Protein AF-A0A0F9MSK6-F1 (afdb_monomer)

Structure (mmCIF, N/CA/C/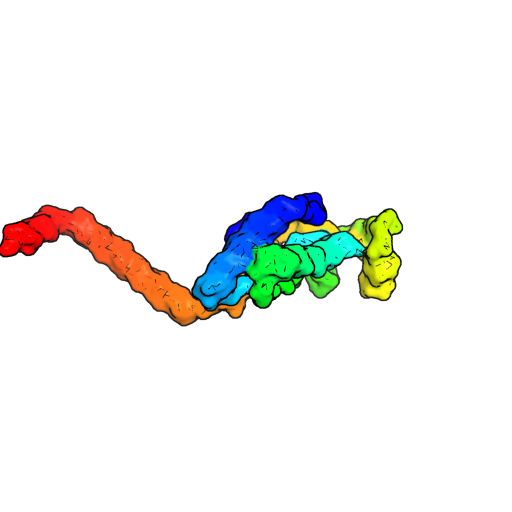O backbone):
data_AF-A0A0F9MSK6-F1
#
_entry.id   AF-A0A0F9MSK6-F1
#
loop_
_atom_site.group_PDB
_atom_site.id
_atom_site.type_symbol
_atom_site.label_atom_id
_atom_site.label_alt_id
_atom_site.label_comp_id
_atom_site.label_asym_id
_atom_site.label_entity_id
_atom_site.label_seq_id
_atom_site.pdbx_PDB_ins_code
_atom_site.Cartn_x
_atom_site.Cartn_y
_atom_site.Cartn_z
_atom_site.occupancy
_atom_site.B_iso_or_equiv
_atom_site.auth_seq_id
_atom_site.auth_comp_id
_atom_site.auth_asym_id
_atom_site.auth_atom_id
_atom_site.pdbx_PDB_model_num
ATOM 1 N N . PRO A 1 1 ? 0.417 2.956 8.105 1.00 73.75 1 PRO A N 1
ATOM 2 C CA . PRO A 1 1 ? 1.879 3.187 8.196 1.00 73.75 1 PRO A CA 1
ATOM 3 C C . PRO A 1 1 ? 2.424 3.386 6.782 1.00 73.75 1 PRO A C 1
ATOM 5 O O . PRO A 1 1 ? 2.026 2.627 5.904 1.00 73.75 1 PRO A O 1
ATOM 8 N N . TYR A 1 2 ? 3.277 4.387 6.568 1.00 80.88 2 TYR A N 1
ATOM 9 C CA . TYR A 1 2 ? 3.985 4.574 5.299 1.00 80.88 2 TYR A CA 1
ATOM 10 C C . TYR A 1 2 ? 5.377 3.946 5.392 1.00 80.88 2 TYR A C 1
ATOM 12 O O . TYR A 1 2 ? 5.976 3.927 6.467 1.00 80.88 2 TYR A O 1
ATOM 20 N N . PHE A 1 3 ? 5.867 3.406 4.280 1.00 81.56 3 PHE A N 1
ATOM 21 C CA . PHE A 1 3 ? 7.183 2.786 4.189 1.00 81.56 3 PHE A CA 1
ATOM 22 C C . PHE A 1 3 ? 7.813 3.222 2.867 1.00 81.56 3 PHE A C 1
ATOM 24 O O . PHE A 1 3 ? 7.366 2.799 1.804 1.00 81.56 3 PHE A O 1
ATOM 31 N N . ALA A 1 4 ? 8.783 4.132 2.935 1.00 82.44 4 ALA A N 1
ATOM 32 C CA . ALA A 1 4 ? 9.436 4.673 1.752 1.00 82.44 4 ALA A CA 1
ATOM 33 C C . ALA A 1 4 ? 10.606 3.776 1.334 1.00 82.44 4 ALA A C 1
ATOM 35 O O . ALA A 1 4 ? 11.487 3.480 2.143 1.00 82.44 4 ALA A O 1
ATOM 36 N N . CYS A 1 5 ? 10.625 3.388 0.063 1.00 78.94 5 CYS A N 1
ATOM 37 C CA . CYS A 1 5 ? 11.698 2.613 -0.549 1.00 78.94 5 CYS A CA 1
ATOM 38 C C . CYS A 1 5 ? 12.487 3.527 -1.496 1.00 78.94 5 CYS A C 1
ATOM 40 O O . CYS A 1 5 ? 11.891 4.323 -2.213 1.00 78.94 5 CYS A O 1
ATOM 42 N N . ARG A 1 6 ? 13.818 3.420 -1.518 1.00 76.38 6 ARG A N 1
ATOM 43 C CA . ARG A 1 6 ? 14.675 4.066 -2.531 1.00 76.38 6 ARG A CA 1
ATOM 44 C C . ARG A 1 6 ? 15.301 2.972 -3.396 1.00 76.38 6 ARG A C 1
ATOM 46 O O . ARG A 1 6 ? 16.487 2.687 -3.269 1.00 76.38 6 ARG A O 1
ATOM 53 N N . GLY A 1 7 ? 14.461 2.295 -4.177 1.00 79.88 7 GLY A N 1
ATOM 54 C CA . GLY A 1 7 ? 14.788 1.020 -4.824 1.00 79.88 7 GLY A CA 1
ATOM 55 C C . GLY A 1 7 ? 14.558 -0.184 -3.901 1.00 79.88 7 GLY A C 1
ATOM 56 O O . GLY A 1 7 ? 13.747 -0.119 -2.973 1.00 79.88 7 GLY A O 1
ATOM 57 N N . TYR A 1 8 ? 15.271 -1.287 -4.148 1.00 83.31 8 TYR A N 1
ATOM 58 C CA . TYR A 1 8 ? 15.164 -2.503 -3.336 1.00 83.31 8 TYR A CA 1
ATOM 59 C C . TYR A 1 8 ? 15.528 -2.233 -1.873 1.00 83.31 8 TYR A C 1
ATOM 61 O O . TYR A 1 8 ? 16.553 -1.630 -1.553 1.00 83.31 8 TYR A O 1
ATOM 69 N N . VAL A 1 9 ? 14.673 -2.700 -0.971 1.00 85.62 9 VAL A N 1
ATOM 70 C CA . VAL A 1 9 ? 14.795 -2.445 0.465 1.00 85.62 9 VAL A CA 1
ATOM 71 C C . VAL A 1 9 ? 15.845 -3.369 1.083 1.00 85.62 9 VAL A C 1
ATOM 73 O O . VAL A 1 9 ? 16.001 -4.528 0.687 1.00 85.62 9 VAL A O 1
ATOM 76 N N . SER A 1 10 ? 16.570 -2.871 2.089 1.00 88.50 10 SER A N 1
ATOM 77 C CA . SER A 1 10 ? 17.520 -3.696 2.837 1.00 88.50 10 SER A CA 1
ATOM 78 C C . SER A 1 10 ? 16.809 -4.866 3.528 1.00 88.50 10 SER A C 1
ATOM 80 O O . SER A 1 10 ? 15.667 -4.759 3.975 1.00 88.50 10 SER A O 1
ATOM 82 N N . GLN A 1 11 ? 17.497 -6.004 3.655 1.00 88.19 11 GLN A N 1
ATOM 83 C CA . GLN A 1 11 ? 16.904 -7.197 4.270 1.00 88.19 11 GLN A CA 1
ATOM 84 C C . GLN A 1 11 ? 16.421 -6.945 5.704 1.00 88.19 11 GLN A C 1
ATOM 86 O O . GLN A 1 11 ? 15.353 -7.418 6.077 1.00 88.19 11 GLN A O 1
ATOM 91 N N . SER A 1 12 ? 17.164 -6.165 6.492 1.00 89.94 12 SER A N 1
ATOM 92 C CA . SER A 1 12 ? 16.787 -5.834 7.869 1.00 89.94 12 SER A CA 1
ATOM 93 C C . SER A 1 12 ? 15.496 -5.017 7.944 1.00 89.94 12 SER A C 1
ATOM 95 O O . SER A 1 12 ? 14.655 -5.279 8.805 1.00 89.94 12 SER A O 1
ATOM 97 N N . GLU A 1 13 ? 15.301 -4.059 7.038 1.00 89.94 13 GLU A N 1
ATOM 98 C CA . GLU A 1 13 ? 14.088 -3.241 7.002 1.00 89.94 13 GLU A CA 1
ATOM 99 C C . GLU A 1 13 ? 12.881 -4.032 6.485 1.00 89.94 13 GLU A C 1
ATOM 101 O O . GLU A 1 13 ? 11.800 -3.963 7.081 1.00 89.94 13 GLU A O 1
ATOM 106 N N . SER A 1 14 ? 13.072 -4.858 5.450 1.00 90.69 14 SER A N 1
ATOM 107 C CA . SER A 1 14 ? 12.046 -5.797 4.981 1.00 90.69 14 SER A CA 1
ATOM 108 C C . SER A 1 14 ? 11.647 -6.790 6.074 1.00 90.69 14 SER A C 1
ATOM 110 O O . SER A 1 14 ? 10.456 -7.022 6.268 1.00 90.69 14 SER A O 1
ATOM 112 N N . TRP A 1 15 ? 12.608 -7.313 6.843 1.00 93.00 15 TRP A N 1
ATOM 113 C CA . TRP A 1 15 ? 12.339 -8.203 7.972 1.00 93.00 15 TRP A CA 1
ATOM 114 C C . TRP A 1 15 ? 11.513 -7.501 9.052 1.00 93.00 15 TRP A C 1
ATOM 116 O O . TRP A 1 15 ? 10.460 -8.000 9.448 1.00 93.00 15 TRP A O 1
ATOM 126 N N . ARG A 1 16 ? 11.910 -6.291 9.477 1.00 92.38 16 ARG A N 1
ATOM 127 C CA . ARG A 1 16 ? 11.140 -5.504 10.460 1.00 92.38 16 ARG A CA 1
ATOM 128 C C . ARG A 1 16 ? 9.715 -5.240 9.982 1.00 92.38 16 ARG A C 1
ATOM 130 O O . ARG A 1 16 ? 8.788 -5.266 10.791 1.00 92.38 16 ARG A O 1
ATOM 137 N N . ALA A 1 17 ? 9.526 -4.948 8.696 1.00 91.75 17 ALA A N 1
ATOM 138 C CA . ALA A 1 17 ? 8.202 -4.764 8.114 1.00 91.75 17 ALA A CA 1
ATOM 139 C C . ALA A 1 17 ? 7.393 -6.069 8.108 1.00 91.75 17 ALA A C 1
ATOM 141 O O . ALA A 1 17 ? 6.261 -6.067 8.597 1.00 91.75 17 ALA A O 1
ATOM 142 N N . GLY A 1 18 ? 7.991 -7.170 7.647 1.00 93.12 18 GLY A N 1
ATOM 143 C CA . GLY A 1 18 ? 7.390 -8.504 7.625 1.00 93.12 18 GLY A CA 1
ATOM 144 C C . GLY A 1 18 ? 6.916 -8.946 9.006 1.00 93.12 18 GLY A C 1
ATOM 145 O O . GLY A 1 18 ? 5.745 -9.266 9.173 1.00 93.12 18 GLY A O 1
ATOM 146 N N . GLN A 1 19 ? 7.753 -8.813 10.036 1.00 94.88 19 GLN A N 1
ATOM 147 C CA . GLN A 1 19 ? 7.398 -9.187 11.411 1.00 94.88 19 GLN A CA 1
ATOM 148 C C . GLN A 1 19 ? 6.212 -8.381 11.971 1.00 94.88 19 GLN A C 1
ATOM 150 O O . GLN A 1 19 ? 5.350 -8.924 12.667 1.00 94.88 19 GLN A O 1
ATOM 155 N N . ARG A 1 20 ? 6.104 -7.083 11.641 1.00 93.12 20 ARG A N 1
ATOM 156 C CA . ARG A 1 20 ? 4.924 -6.281 12.022 1.00 93.12 20 ARG A CA 1
ATOM 157 C C . ARG A 1 20 ? 3.654 -6.793 11.350 1.00 93.12 20 ARG A C 1
ATOM 159 O O . ARG A 1 20 ? 2.603 -6.805 11.992 1.00 93.12 20 ARG A O 1
ATOM 166 N N . ILE A 1 21 ? 3.748 -7.179 10.079 1.00 94.50 21 ILE A N 1
ATOM 167 C CA . ILE A 1 21 ? 2.627 -7.716 9.304 1.00 94.50 21 ILE A CA 1
ATOM 168 C C . ILE A 1 21 ? 2.224 -9.087 9.857 1.00 94.50 21 ILE A C 1
ATOM 170 O O . ILE A 1 21 ? 1.062 -9.264 10.220 1.00 94.50 21 ILE A O 1
ATOM 174 N N . ALA A 1 22 ? 3.183 -10.002 10.017 1.00 94.88 22 ALA A N 1
ATOM 175 C CA . ALA A 1 22 ? 2.981 -11.343 10.561 1.00 94.88 22 ALA A CA 1
ATOM 176 C C . ALA A 1 22 ? 2.275 -11.301 11.924 1.00 94.88 22 ALA A C 1
ATOM 178 O O . ALA A 1 22 ? 1.291 -12.004 12.137 1.00 94.88 22 ALA A O 1
ATOM 179 N N . ARG A 1 23 ? 2.677 -10.383 12.816 1.00 95.12 23 ARG A N 1
ATOM 180 C CA . ARG A 1 23 ? 1.999 -10.182 14.106 1.00 95.12 23 ARG A CA 1
ATOM 181 C C . ARG A 1 23 ? 0.520 -9.814 13.957 1.00 95.12 23 ARG A C 1
ATOM 183 O O . ARG A 1 23 ? -0.301 -10.269 14.745 1.00 95.12 23 ARG A O 1
ATOM 190 N N . GLN A 1 24 ? 0.160 -8.955 13.000 1.00 94.69 24 GLN A N 1
ATOM 191 C CA . GLN A 1 24 ? -1.248 -8.595 12.790 1.00 94.69 24 GLN A CA 1
ATOM 192 C C . GLN A 1 24 ? -2.044 -9.750 12.181 1.00 94.69 24 GLN A C 1
ATOM 194 O O . GLN A 1 24 ? -3.183 -9.964 12.591 1.00 94.69 24 GLN A O 1
ATOM 199 N N . ILE A 1 25 ? -1.432 -10.511 11.272 1.00 94.19 25 ILE A N 1
ATOM 200 C CA . ILE A 1 25 ? -2.031 -11.720 10.700 1.00 94.19 25 ILE A CA 1
ATOM 201 C C . ILE A 1 25 ? -2.287 -12.760 11.798 1.00 94.19 25 ILE A C 1
ATOM 203 O O . ILE A 1 25 ? -3.399 -13.269 11.902 1.00 94.19 25 ILE A O 1
ATOM 207 N N . GLY A 1 26 ? -1.321 -12.989 12.694 1.00 93.56 26 GLY A N 1
ATOM 208 C CA . GLY A 1 26 ? -1.483 -13.870 13.857 1.00 93.56 26 GLY A CA 1
ATOM 209 C C . GLY A 1 26 ? -2.586 -13.429 14.829 1.00 93.56 26 GLY A C 1
ATOM 210 O O . GLY A 1 26 ? -3.180 -14.262 15.503 1.00 93.56 26 GLY A O 1
ATOM 211 N N . ASN A 1 27 ? -2.930 -12.136 14.847 1.00 95.25 27 ASN A N 1
ATOM 212 C CA . ASN A 1 27 ? -4.075 -11.597 15.591 1.00 95.25 27 ASN A CA 1
ATOM 213 C C . ASN A 1 27 ? -5.406 -11.689 14.813 1.00 95.25 27 ASN A C 1
ATOM 215 O O . ASN A 1 27 ? -6.372 -11.016 15.171 1.00 95.25 27 ASN A O 1
ATOM 219 N N . GLY A 1 28 ? -5.455 -12.460 13.723 1.00 94.00 28 GLY A N 1
ATOM 220 C CA . GLY A 1 28 ? -6.653 -12.673 12.911 1.00 94.00 28 GLY A CA 1
ATOM 221 C C . GLY A 1 28 ? -6.997 -11.530 11.954 1.00 94.00 28 GLY A C 1
ATOM 222 O O . GLY A 1 28 ? -8.124 -11.474 11.466 1.00 94.00 28 GLY A O 1
ATOM 223 N N . LYS A 1 29 ? -6.074 -10.595 11.682 1.00 92.38 29 LYS A N 1
ATOM 224 C CA . LYS A 1 29 ? -6.320 -9.504 10.725 1.00 92.38 29 LYS A CA 1
ATOM 225 C C . LYS A 1 29 ? -5.883 -9.880 9.316 1.00 92.38 29 LYS A C 1
ATOM 227 O O . LYS A 1 29 ? -4.804 -10.426 9.114 1.00 92.38 29 LYS A O 1
ATOM 232 N N . GLU A 1 30 ? -6.655 -9.454 8.323 1.00 93.25 30 GLU A N 1
ATOM 233 C CA . GLU A 1 30 ? -6.175 -9.437 6.943 1.00 93.25 30 GLU A CA 1
ATOM 234 C C . GLU A 1 30 ? -5.191 -8.281 6.720 1.00 93.25 30 GLU A C 1
ATOM 236 O O . GLU A 1 30 ? -5.459 -7.137 7.096 1.00 93.25 30 GLU A O 1
ATOM 241 N N . ALA A 1 31 ? -4.063 -8.560 6.063 1.00 94.12 31 ALA A N 1
ATOM 242 C CA . ALA A 1 31 ? -3.063 -7.554 5.727 1.00 94.12 31 ALA A CA 1
ATOM 243 C C . ALA A 1 31 ? -2.970 -7.340 4.210 1.00 94.12 31 ALA A C 1
ATOM 245 O O . ALA A 1 31 ? -2.833 -8.284 3.432 1.00 94.12 31 ALA A O 1
ATOM 246 N N . THR A 1 32 ? -3.008 -6.075 3.788 1.00 95.50 32 THR A N 1
ATOM 247 C CA . THR A 1 32 ? -2.750 -5.661 2.403 1.00 95.50 32 THR A CA 1
ATOM 248 C C . THR A 1 32 ? -1.640 -4.614 2.385 1.00 95.50 32 THR A C 1
ATOM 250 O O . THR A 1 32 ? -1.704 -3.634 3.124 1.00 95.50 32 THR A O 1
ATOM 253 N N . VAL A 1 33 ? -0.638 -4.815 1.531 1.00 94.81 33 VAL A N 1
ATOM 254 C CA . VAL A 1 33 ? 0.434 -3.854 1.250 1.00 94.81 33 VAL A CA 1
ATOM 255 C C . VAL A 1 33 ? 0.154 -3.216 -0.102 1.00 94.81 33 VAL A C 1
ATOM 257 O O . VAL A 1 33 ? 0.066 -3.908 -1.115 1.00 94.81 33 VAL A O 1
ATOM 260 N N . PHE A 1 34 ? 0.024 -1.893 -0.117 1.00 96.00 34 PHE A N 1
ATOM 261 C CA . PHE A 1 34 ? -0.066 -1.123 -1.350 1.00 96.00 34 PHE A CA 1
ATOM 262 C C . PHE A 1 34 ? 1.327 -0.658 -1.767 1.00 96.00 34 PHE A C 1
ATOM 264 O O . PHE A 1 34 ? 1.996 0.045 -1.015 1.00 96.00 34 PHE A O 1
ATOM 271 N N . HIS A 1 35 ? 1.753 -1.067 -2.958 1.00 95.56 35 HIS A N 1
ATOM 272 C CA . HIS A 1 35 ? 3.013 -0.664 -3.565 1.00 95.56 35 HIS A CA 1
ATOM 273 C C . HIS A 1 35 ? 2.760 0.450 -4.581 1.00 95.56 35 HIS A C 1
ATOM 275 O O . HIS A 1 35 ? 1.915 0.306 -5.466 1.00 95.56 35 HIS A O 1
ATOM 281 N N . LEU A 1 36 ? 3.481 1.556 -4.432 1.00 95.31 36 LEU A N 1
ATOM 282 C CA . LEU A 1 36 ? 3.562 2.620 -5.419 1.00 95.31 36 LEU A CA 1
ATOM 283 C C . LEU A 1 36 ? 5.036 2.760 -5.805 1.00 95.31 36 LEU A C 1
ATOM 285 O O . LEU A 1 36 ? 5.867 2.913 -4.913 1.00 95.31 36 LEU A O 1
ATOM 289 N N . GLY A 1 37 ? 5.350 2.678 -7.092 1.00 94.25 37 GLY A N 1
ATOM 290 C CA . GLY A 1 37 ? 6.714 2.800 -7.606 1.00 94.25 37 GLY A CA 1
ATOM 291 C C . GLY A 1 37 ? 6.736 3.088 -9.102 1.00 94.25 37 GLY A C 1
ATOM 292 O O . GLY A 1 37 ? 5.688 3.108 -9.746 1.00 94.25 37 GLY A O 1
ATOM 293 N N . ASP A 1 38 ? 7.924 3.280 -9.655 1.00 94.50 38 ASP A N 1
ATOM 294 C CA . ASP A 1 38 ? 8.110 3.691 -11.050 1.00 94.50 38 ASP A CA 1
ATOM 295 C C . ASP A 1 38 ? 7.627 2.612 -12.017 1.00 94.50 38 ASP A C 1
ATOM 297 O O . ASP A 1 38 ? 7.62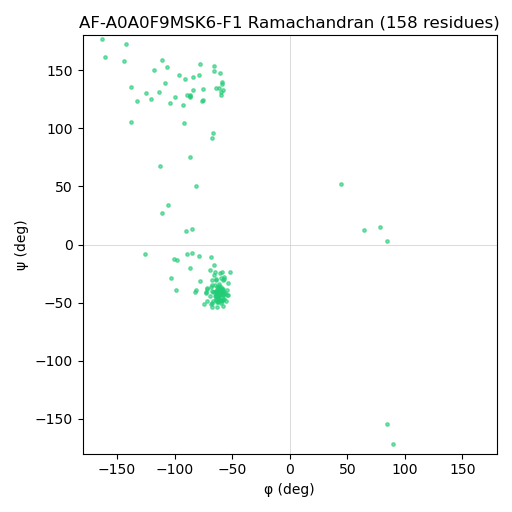7 1.413 -11.699 1.00 94.50 38 ASP A O 1
ATOM 301 N N . HIS A 1 39 ? 7.160 3.037 -13.185 1.00 95.25 39 HIS A N 1
ATOM 302 C CA . HIS A 1 39 ? 6.855 2.154 -14.300 1.00 95.25 39 HIS A CA 1
ATOM 303 C C . HIS A 1 39 ? 8.132 1.938 -15.117 1.00 95.25 39 HIS A C 1
ATOM 305 O O . HIS A 1 39 ? 8.338 2.547 -16.162 1.00 95.25 39 HIS A O 1
ATOM 311 N N . ASP A 1 40 ? 9.025 1.112 -14.574 1.00 93.44 40 ASP A N 1
ATOM 312 C CA . ASP A 1 40 ? 10.277 0.695 -15.204 1.00 93.44 40 ASP A CA 1
ATOM 313 C C . ASP A 1 40 ? 10.560 -0.796 -14.881 1.00 93.44 40 ASP A C 1
ATOM 315 O O . ASP A 1 40 ? 9.834 -1.405 -14.075 1.00 93.44 40 ASP A O 1
ATOM 319 N N . PRO A 1 41 ? 11.589 -1.427 -15.486 1.00 91.94 41 PRO A N 1
ATOM 320 C CA . PRO A 1 41 ? 11.872 -2.847 -15.271 1.00 91.94 41 PRO A CA 1
ATOM 321 C C . PRO A 1 41 ? 12.042 -3.243 -13.794 1.00 91.94 41 PRO A C 1
ATOM 323 O O . PRO A 1 41 ? 11.577 -4.307 -13.378 1.00 91.94 41 PRO A O 1
ATOM 326 N N . SER A 1 42 ? 12.689 -2.395 -12.991 1.00 91.19 42 SER A N 1
ATOM 327 C CA . SER A 1 42 ? 12.943 -2.657 -11.572 1.00 91.19 42 SER A CA 1
ATOM 328 C C . SER A 1 42 ? 11.732 -2.316 -10.703 1.00 91.19 42 SER A C 1
ATOM 330 O O . SER A 1 42 ? 11.384 -3.089 -9.814 1.00 91.19 42 SER A O 1
ATOM 332 N N . GLY A 1 43 ? 11.044 -1.208 -10.968 1.00 92.44 43 GLY A N 1
ATOM 333 C CA . GLY A 1 43 ? 9.865 -0.762 -10.234 1.00 92.44 43 GLY A CA 1
ATOM 334 C C . GLY A 1 43 ? 8.700 -1.744 -10.345 1.00 92.44 43 GLY A C 1
ATOM 335 O O . GLY A 1 43 ? 7.997 -1.983 -9.358 1.00 92.44 43 GLY A O 1
ATOM 336 N N . ILE A 1 44 ? 8.516 -2.390 -11.500 1.00 93.25 44 ILE A N 1
ATOM 337 C CA . ILE A 1 44 ? 7.541 -3.481 -11.639 1.00 93.25 44 ILE A CA 1
ATOM 338 C C . ILE A 1 44 ? 7.978 -4.698 -10.812 1.00 93.25 44 ILE A C 1
ATOM 340 O O . ILE A 1 44 ? 7.188 -5.193 -9.995 1.00 93.25 44 ILE A O 1
ATOM 344 N N . ASP A 1 45 ? 9.233 -5.138 -10.957 1.00 93.62 45 ASP A N 1
ATOM 345 C CA . ASP A 1 45 ? 9.777 -6.310 -10.255 1.00 93.62 45 ASP A CA 1
ATOM 346 C C . ASP A 1 45 ? 9.769 -6.156 -8.729 1.00 93.62 45 ASP A C 1
ATOM 348 O O . ASP A 1 45 ? 9.487 -7.114 -8.011 1.00 93.62 45 ASP A O 1
ATOM 352 N N . MET A 1 46 ? 9.964 -4.940 -8.218 1.00 93.06 46 MET A N 1
ATOM 353 C CA . MET A 1 46 ? 9.885 -4.637 -6.789 1.00 93.06 46 MET A CA 1
ATOM 354 C C . MET A 1 46 ? 8.535 -5.019 -6.172 1.00 93.06 46 MET A C 1
ATOM 356 O O . MET A 1 46 ? 8.470 -5.359 -4.995 1.00 93.06 46 MET A O 1
ATOM 360 N N . THR A 1 47 ? 7.440 -5.024 -6.941 1.00 94.31 47 THR A N 1
ATOM 361 C CA . THR A 1 47 ? 6.143 -5.522 -6.443 1.00 94.31 47 THR A CA 1
ATOM 362 C C . THR A 1 47 ? 6.219 -7.005 -6.084 1.00 94.31 47 THR A C 1
ATOM 364 O O . THR A 1 47 ? 5.658 -7.431 -5.072 1.00 94.31 47 THR A O 1
ATOM 367 N N . ARG A 1 48 ? 6.904 -7.782 -6.926 1.00 93.69 48 ARG A N 1
ATOM 368 C CA . ARG A 1 48 ? 7.139 -9.208 -6.728 1.00 93.69 48 ARG A CA 1
ATOM 369 C C . ARG A 1 48 ? 8.148 -9.428 -5.601 1.00 93.69 48 ARG A C 1
ATOM 371 O O . ARG A 1 48 ? 7.818 -10.145 -4.670 1.00 93.69 48 ARG A O 1
ATOM 378 N N . ASP A 1 49 ? 9.287 -8.731 -5.600 1.00 93.69 49 ASP A N 1
ATOM 379 C CA . ASP A 1 49 ? 10.286 -8.817 -4.514 1.00 93.69 49 ASP A CA 1
ATOM 380 C C . ASP A 1 49 ? 9.681 -8.475 -3.138 1.00 93.69 49 ASP A C 1
ATOM 382 O O . ASP A 1 49 ? 9.900 -9.195 -2.166 1.00 93.69 49 ASP A O 1
ATOM 386 N N . ASN A 1 50 ? 8.829 -7.446 -3.050 1.00 93.12 50 ASN A N 1
ATOM 387 C CA . ASN A 1 50 ? 8.118 -7.106 -1.813 1.00 93.12 50 ASN A CA 1
ATOM 388 C C . ASN A 1 50 ? 7.222 -8.250 -1.313 1.00 93.12 50 ASN A C 1
ATOM 390 O O . ASN A 1 50 ? 7.119 -8.457 -0.103 1.00 93.12 50 ASN A O 1
ATOM 394 N N . ARG A 1 51 ? 6.560 -8.982 -2.221 1.00 93.69 51 ARG A N 1
ATOM 395 C CA . ARG A 1 51 ? 5.758 -10.162 -1.869 1.00 93.69 51 ARG A CA 1
ATOM 396 C C . ARG A 1 51 ? 6.653 -11.285 -1.368 1.00 93.69 51 ARG A C 1
ATOM 398 O O . ARG A 1 51 ? 6.441 -11.745 -0.249 1.00 93.69 51 ARG A O 1
ATOM 405 N N . ASP A 1 52 ? 7.659 -11.650 -2.155 1.00 93.94 52 ASP A N 1
ATOM 406 C CA . ASP A 1 52 ? 8.574 -12.753 -1.857 1.00 93.94 52 ASP A CA 1
ATOM 407 C C . ASP A 1 52 ? 9.252 -12.538 -0.493 1.00 93.94 52 ASP A C 1
ATOM 409 O O . ASP A 1 52 ? 9.334 -13.451 0.325 1.00 93.94 52 ASP A O 1
ATOM 413 N N . ARG A 1 53 ? 9.664 -11.301 -0.186 1.00 93.00 53 ARG A N 1
ATOM 414 C CA . ARG A 1 53 ? 10.246 -10.946 1.118 1.00 93.00 53 ARG A CA 1
ATOM 415 C C . ARG A 1 53 ? 9.252 -11.030 2.263 1.00 93.00 53 ARG A C 1
ATOM 417 O O . ARG A 1 53 ? 9.624 -11.451 3.353 1.00 93.00 53 ARG A O 1
ATOM 424 N N . CYS A 1 54 ? 8.006 -10.611 2.062 1.00 92.00 54 CYS A N 1
ATOM 425 C CA . CYS A 1 54 ? 7.000 -10.771 3.108 1.00 92.00 54 CYS A CA 1
ATOM 426 C C . CYS A 1 54 ? 6.783 -12.255 3.432 1.00 92.00 54 CYS A C 1
ATOM 428 O O . CYS A 1 54 ? 6.745 -12.617 4.606 1.00 92.00 54 CYS A O 1
ATOM 430 N N . GLU A 1 55 ? 6.692 -13.103 2.409 1.00 90.44 55 GLU A N 1
ATOM 431 C CA . GLU A 1 55 ? 6.547 -14.553 2.571 1.00 90.44 55 GLU A CA 1
ATOM 432 C C . GLU A 1 55 ? 7.778 -15.173 3.243 1.00 90.44 55 GLU A C 1
ATOM 434 O O . GLU A 1 55 ? 7.631 -15.946 4.187 1.00 90.44 55 GLU A O 1
ATOM 439 N N . MET A 1 56 ? 8.984 -14.759 2.841 1.00 92.44 56 MET A N 1
ATOM 440 C CA . MET A 1 56 ? 10.249 -15.170 3.461 1.00 92.44 56 MET A CA 1
ATOM 441 C C . MET A 1 56 ? 10.321 -14.838 4.961 1.00 92.44 56 MET A C 1
ATOM 443 O O . MET A 1 56 ? 10.995 -15.540 5.710 1.00 92.44 56 MET A O 1
ATOM 447 N N . PHE A 1 57 ? 9.656 -13.769 5.408 1.00 92.00 57 PHE A N 1
ATOM 448 C CA . PHE A 1 57 ? 9.672 -13.302 6.799 1.00 92.00 57 PHE A CA 1
ATOM 449 C C . PHE A 1 57 ? 8.366 -13.598 7.554 1.00 92.00 57 PHE A C 1
ATOM 451 O O . PHE A 1 57 ? 7.959 -12.805 8.408 1.00 92.00 57 PHE A O 1
ATOM 458 N N . ASP A 1 58 ? 7.726 -14.726 7.233 1.00 89.06 58 ASP A N 1
ATOM 459 C CA . ASP A 1 58 ? 6.549 -15.298 7.905 1.00 89.06 58 ASP A CA 1
ATOM 460 C C . ASP A 1 58 ? 5.261 -14.459 7.835 1.00 89.06 58 ASP A C 1
ATOM 462 O O . ASP A 1 58 ? 4.269 -14.761 8.501 1.00 89.06 58 ASP A O 1
ATOM 466 N N . ALA A 1 59 ? 5.207 -13.426 6.991 1.00 90.75 59 ALA A N 1
ATOM 467 C CA . ALA A 1 59 ? 3.978 -12.677 6.723 1.00 90.75 59 ALA A CA 1
ATOM 468 C C . ALA A 1 59 ? 3.095 -13.397 5.683 1.00 90.75 59 ALA A C 1
ATOM 470 O O . ALA A 1 59 ? 2.649 -12.802 4.698 1.00 90.75 59 ALA A O 1
ATOM 471 N N . LEU A 1 60 ? 2.846 -14.692 5.901 1.00 88.88 60 LEU A N 1
ATOM 472 C CA . LEU A 1 60 ? 2.069 -15.546 5.004 1.00 88.88 60 LEU A CA 1
ATOM 473 C C . LEU A 1 60 ? 0.633 -15.031 4.852 1.00 88.88 60 LEU A C 1
ATOM 475 O O . LEU A 1 6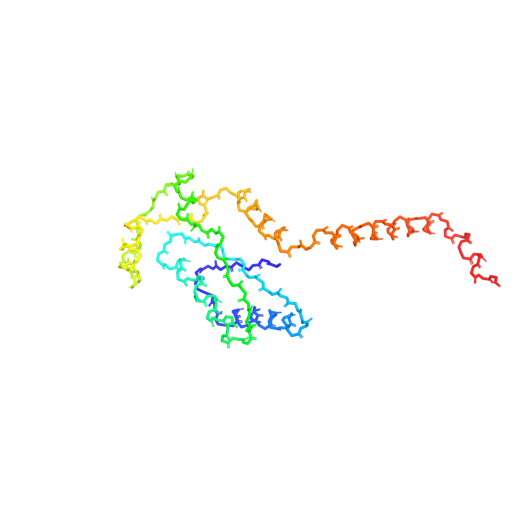0 ? -0.032 -14.691 5.828 1.00 88.88 60 LEU A O 1
ATOM 479 N N . GLY A 1 61 ? 0.142 -14.986 3.613 1.00 86.94 61 GLY A N 1
ATOM 480 C CA . GLY A 1 61 ? -1.210 -14.512 3.301 1.00 86.94 61 GLY A CA 1
ATOM 481 C C . GLY A 1 61 ? -1.344 -12.993 3.153 1.00 86.94 61 GLY A C 1
ATOM 482 O O . GLY A 1 61 ? -2.451 -12.504 2.908 1.00 86.94 61 GLY A O 1
ATOM 483 N N . VAL A 1 62 ? -0.248 -12.227 3.244 1.00 94.12 62 VAL A N 1
ATOM 484 C CA . VAL A 1 62 ? -0.286 -10.799 2.909 1.00 94.12 62 VAL A CA 1
ATOM 485 C C . VAL A 1 62 ? -0.622 -10.589 1.429 1.00 94.12 62 VAL A C 1
ATOM 487 O O . VAL A 1 62 ? -0.067 -11.210 0.522 1.00 94.12 62 VAL A O 1
ATOM 490 N N . LYS A 1 63 ? -1.530 -9.651 1.156 1.00 95.00 63 LYS A N 1
ATOM 491 C CA . LYS A 1 63 ? -1.874 -9.245 -0.210 1.00 95.00 63 LYS A CA 1
ATOM 492 C C . LYS A 1 63 ? -0.995 -8.062 -0.615 1.00 95.00 63 LYS A C 1
ATOM 494 O O . LYS A 1 63 ? -1.257 -6.944 -0.189 1.00 95.00 63 LYS A O 1
ATOM 499 N N . VAL A 1 64 ? 0.016 -8.264 -1.459 1.00 95.62 64 VAL A N 1
ATOM 500 C CA . VAL A 1 64 ? 0.752 -7.141 -2.079 1.00 95.62 64 VAL A CA 1
ATOM 501 C C . VAL A 1 64 ? 0.034 -6.699 -3.355 1.00 95.62 64 VAL A C 1
ATOM 503 O O . VAL A 1 64 ? -0.272 -7.534 -4.209 1.00 95.62 64 VAL A O 1
ATOM 506 N N . LYS A 1 65 ? -0.273 -5.405 -3.480 1.00 95.69 65 LYS A N 1
ATOM 507 C CA . LYS A 1 65 ? -1.005 -4.818 -4.612 1.00 95.69 65 LYS A CA 1
ATOM 508 C C . LYS A 1 65 ? -0.298 -3.564 -5.113 1.00 95.69 65 LYS A C 1
ATOM 510 O O . LYS A 1 65 ? -0.132 -2.617 -4.351 1.00 95.69 65 LYS A O 1
ATOM 515 N N . ARG A 1 66 ? 0.062 -3.532 -6.396 1.00 96.38 66 ARG A N 1
ATOM 516 C CA . ARG A 1 66 ? 0.576 -2.323 -7.049 1.00 96.38 66 ARG A CA 1
ATOM 517 C C . ARG A 1 66 ? -0.575 -1.359 -7.348 1.00 96.38 66 ARG A C 1
ATOM 519 O O . ARG A 1 66 ? -1.542 -1.752 -7.995 1.00 96.38 66 ARG A O 1
ATOM 526 N N . LEU A 1 67 ? -0.488 -0.127 -6.850 1.00 95.88 67 LEU A N 1
ATOM 527 C CA . LEU A 1 67 ? -1.480 0.930 -7.087 1.00 95.88 67 LEU A CA 1
ATOM 528 C C . LEU A 1 67 ? -1.030 1.965 -8.118 1.00 95.88 67 LEU A C 1
ATOM 530 O O . LEU A 1 67 ? -1.889 2.568 -8.756 1.00 95.88 67 LEU A O 1
ATOM 534 N N . ALA A 1 68 ? 0.276 2.191 -8.235 1.00 94.38 68 ALA A N 1
ATOM 535 C CA . ALA A 1 68 ? 0.875 3.110 -9.192 1.00 94.38 68 ALA A CA 1
ATOM 536 C C . ALA A 1 68 ? 2.360 2.767 -9.395 1.00 94.38 68 ALA A C 1
ATOM 538 O O . ALA A 1 68 ? 2.948 2.090 -8.555 1.00 94.38 68 ALA A O 1
ATOM 539 N N . LEU A 1 69 ? 3.002 3.207 -10.468 1.00 95.06 69 LEU A N 1
ATOM 540 C CA . LEU A 1 69 ? 2.419 3.725 -11.703 1.00 95.06 69 LEU A CA 1
ATOM 541 C C . LEU A 1 69 ? 2.133 2.548 -12.653 1.00 95.06 69 LEU A C 1
ATOM 54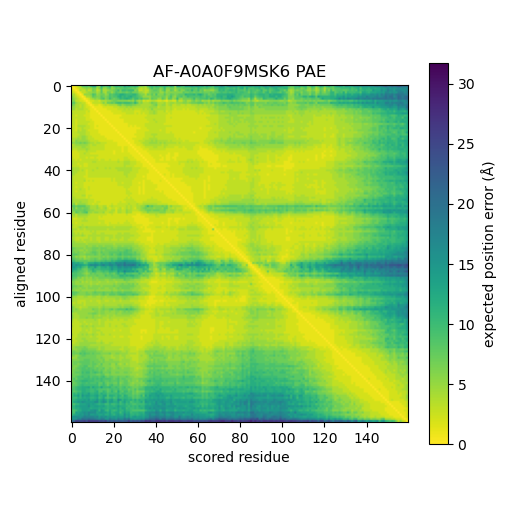3 O O . LEU A 1 69 ? 2.996 1.696 -12.863 1.00 95.06 69 LEU A O 1
ATOM 547 N N . ASN A 1 70 ? 0.916 2.433 -13.173 1.00 95.25 70 ASN A N 1
ATOM 548 C CA . ASN A 1 70 ? 0.503 1.368 -14.100 1.00 95.25 70 ASN A CA 1
ATOM 549 C C . ASN A 1 70 ? 0.244 1.945 -15.502 1.00 95.25 70 ASN A C 1
ATOM 551 O O . ASN A 1 70 ? -0.027 3.138 -15.617 1.00 95.25 70 ASN A O 1
ATOM 555 N N . 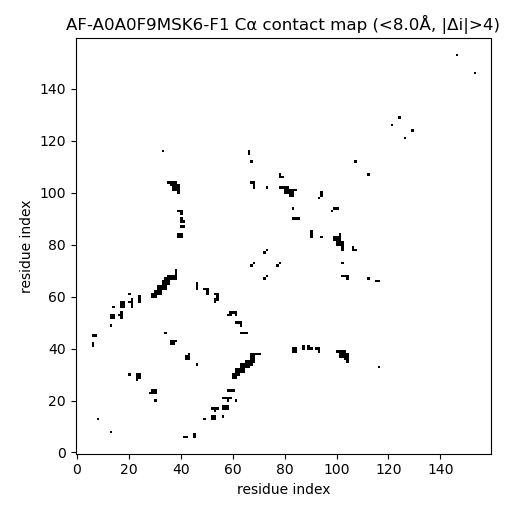MET A 1 71 ? 0.282 1.124 -16.558 1.00 94.62 71 MET A N 1
ATOM 556 C CA . MET A 1 71 ? 0.106 1.631 -17.930 1.00 94.62 71 MET A CA 1
ATOM 557 C C . MET A 1 71 ? -1.238 2.322 -18.162 1.00 94.62 71 MET A C 1
ATOM 559 O O . MET A 1 71 ? -1.275 3.363 -18.796 1.00 94.62 71 MET A O 1
ATOM 563 N N . ASP A 1 72 ? -2.327 1.845 -17.555 1.00 94.75 72 ASP A N 1
ATOM 564 C CA . ASP A 1 72 ? -3.634 2.510 -17.647 1.00 94.75 72 ASP A CA 1
ATOM 565 C C . ASP A 1 72 ? -3.616 3.948 -17.093 1.00 94.75 72 ASP A C 1
ATOM 567 O O . ASP A 1 72 ? -4.381 4.810 -17.525 1.00 94.75 72 ASP A O 1
ATOM 571 N N . GLN A 1 73 ? -2.737 4.215 -16.127 1.00 94.81 73 GLN A N 1
ATOM 572 C CA . GLN A 1 73 ? -2.505 5.543 -15.568 1.00 94.81 73 GLN A CA 1
ATOM 573 C C . GLN A 1 73 ? -1.573 6.376 -16.451 1.00 94.81 73 GLN A C 1
ATOM 575 O O . GLN A 1 73 ? -1.830 7.567 -16.617 1.00 94.81 73 GLN A O 1
ATOM 580 N N . VAL A 1 74 ? -0.534 5.759 -17.028 1.00 94.44 74 VAL A N 1
ATOM 581 C CA . VAL A 1 74 ? 0.349 6.393 -18.021 1.00 94.44 74 VAL A CA 1
ATOM 582 C C . VAL A 1 74 ? -0.475 6.860 -19.219 1.00 94.44 74 VAL A C 1
ATOM 584 O O . VAL A 1 74 ? -0.477 8.048 -19.518 1.00 94.44 74 VAL A O 1
ATOM 587 N N . ASP A 1 75 ? -1.276 5.979 -19.816 1.00 93.25 75 ASP A N 1
ATOM 588 C CA . ASP A 1 75 ? -2.127 6.286 -20.970 1.00 93.25 75 ASP A CA 1
ATOM 589 C C . ASP A 1 75 ? -3.123 7.412 -20.667 1.00 93.25 75 ASP A C 1
ATOM 591 O O . ASP A 1 75 ? -3.411 8.272 -21.500 1.00 93.25 75 ASP A O 1
ATOM 595 N N . LYS A 1 76 ? -3.664 7.420 -19.444 1.00 93.06 76 LYS A N 1
ATOM 596 C CA . LYS A 1 76 ? -4.656 8.406 -19.015 1.00 93.06 76 LYS A CA 1
ATOM 597 C C . LYS A 1 76 ? -4.058 9.790 -18.779 1.00 93.06 76 LYS A C 1
ATOM 599 O O . LYS A 1 76 ? -4.717 10.791 -19.061 1.00 93.06 76 LYS A O 1
ATOM 604 N N . TRP A 1 77 ? -2.888 9.852 -18.154 1.00 90.00 77 TRP A N 1
ATOM 605 C CA . TRP A 1 77 ? -2.291 11.109 -17.703 1.00 90.00 77 TRP A CA 1
ATOM 606 C C . TRP A 1 77 ? -1.203 11.631 -18.637 1.00 90.00 77 TRP A C 1
ATOM 608 O O . TRP A 1 77 ? -0.826 12.792 -18.517 1.00 90.00 77 TRP A O 1
ATOM 618 N N . ASN A 1 78 ? -0.755 10.799 -19.576 1.00 91.69 78 ASN A N 1
ATOM 619 C CA . ASN A 1 78 ? 0.276 11.085 -20.564 1.00 91.69 78 ASN A CA 1
ATOM 620 C C . ASN A 1 78 ? 1.510 11.804 -19.971 1.00 91.69 78 ASN A C 1
ATOM 622 O O . ASN A 1 78 ? 1.881 12.881 -20.455 1.00 91.69 78 ASN A O 1
ATOM 626 N N . PRO A 1 79 ? 2.115 11.276 -18.885 1.00 92.25 79 PRO A N 1
ATOM 627 C CA . PRO A 1 79 ? 3.319 11.864 -18.317 1.00 92.25 79 PRO A CA 1
ATOM 628 C C . PRO A 1 79 ? 4.497 11.753 -19.300 1.00 92.25 79 PRO A C 1
ATOM 630 O O . PRO A 1 79 ? 4.525 10.836 -20.125 1.00 92.25 79 PRO A O 1
ATOM 633 N N . PRO A 1 80 ? 5.490 12.658 -19.216 1.00 90.31 80 PRO A N 1
ATOM 634 C CA . PRO A 1 80 ? 6.655 12.606 -20.093 1.00 90.31 80 PRO A CA 1
ATOM 635 C C . PRO A 1 80 ? 7.411 11.275 -19.916 1.00 90.31 80 PRO A C 1
ATOM 637 O O . PRO A 1 80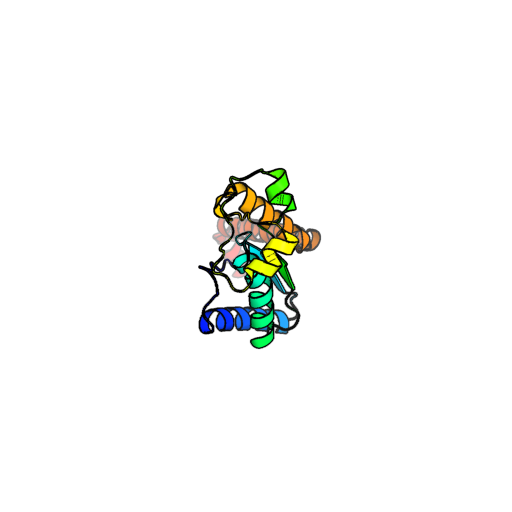 ? 7.717 10.913 -18.775 1.00 90.31 80 PRO A O 1
ATOM 640 N N . PRO A 1 81 ? 7.706 10.543 -21.007 1.00 93.69 81 PRO A N 1
ATOM 641 C CA . PRO A 1 81 ? 8.442 9.289 -20.936 1.00 93.69 81 PRO A CA 1
ATOM 642 C C . PRO A 1 81 ? 9.943 9.523 -20.762 1.00 93.69 81 PRO A C 1
ATOM 644 O O . PRO A 1 81 ? 10.501 10.534 -21.194 1.00 93.69 81 PRO A O 1
ATOM 647 N N . ASN A 1 82 ? 10.603 8.524 -20.188 1.00 91.69 82 ASN A N 1
ATOM 648 C CA . ASN A 1 82 ? 12.050 8.380 -20.135 1.00 91.69 82 ASN A CA 1
ATOM 649 C C . ASN A 1 82 ? 12.471 7.101 -20.871 1.00 91.69 82 ASN A C 1
ATOM 651 O O . ASN A 1 82 ? 11.737 6.115 -20.831 1.00 91.69 82 ASN A O 1
ATOM 655 N N . PRO A 1 83 ? 13.674 7.041 -21.464 1.00 88.62 83 PRO A N 1
ATOM 656 C CA . PRO A 1 83 ? 14.195 5.792 -22.010 1.00 88.62 83 PRO A CA 1
ATOM 657 C C . PRO A 1 83 ? 14.285 4.711 -20.928 1.00 88.62 83 PRO A C 1
ATOM 659 O O . PRO A 1 83 ? 14.816 4.955 -19.840 1.00 88.62 83 PRO A O 1
ATOM 662 N N . ALA A 1 84 ? 13.810 3.505 -21.229 1.00 84.69 84 ALA A N 1
ATOM 663 C CA . ALA A 1 84 ? 13.928 2.364 -20.338 1.00 84.69 84 ALA A CA 1
ATOM 664 C C . ALA A 1 84 ? 15.406 2.078 -20.025 1.00 84.69 84 ALA A C 1
ATOM 666 O O . ALA A 1 84 ? 16.288 2.150 -20.887 1.00 84.69 84 ALA A O 1
ATOM 667 N N . LYS A 1 85 ? 15.696 1.729 -18.766 1.00 78.44 85 LYS A N 1
ATOM 668 C CA . LYS A 1 85 ? 17.063 1.462 -18.290 1.00 78.44 85 LYS A CA 1
ATOM 669 C C . LYS A 1 85 ? 17.626 0.190 -18.940 1.00 78.44 85 LYS A C 1
ATOM 671 O O . LYS A 1 85 ? 17.475 -0.910 -18.416 1.00 78.44 85 LYS A O 1
ATOM 676 N N . LEU A 1 86 ? 18.317 0.350 -20.072 1.00 73.50 86 LEU A N 1
ATOM 677 C CA . LEU A 1 86 ? 18.905 -0.736 -20.878 1.00 73.50 86 LEU A CA 1
ATOM 678 C C . LEU A 1 86 ? 19.912 -1.616 -20.119 1.00 73.50 86 LEU A C 1
ATOM 680 O O . LEU A 1 86 ? 20.139 -2.760 -20.498 1.00 73.50 86 LEU A O 1
ATOM 684 N N . THR A 1 87 ? 20.523 -1.098 -19.053 1.00 77.19 87 THR A N 1
ATOM 685 C CA . THR A 1 87 ? 21.471 -1.845 -18.213 1.00 77.19 87 THR A CA 1
ATOM 686 C C . THR A 1 87 ? 20.791 -2.787 -17.219 1.00 77.19 87 THR A C 1
ATOM 688 O O . THR A 1 87 ? 21.473 -3.607 -16.603 1.00 77.19 87 THR A O 1
ATOM 691 N N . ASP A 1 88 ? 19.466 -2.709 -17.046 1.00 78.88 88 ASP A N 1
ATOM 692 C CA . ASP A 1 88 ? 18.740 -3.642 -16.191 1.00 78.88 88 ASP A CA 1
ATOM 693 C C . ASP A 1 88 ? 18.604 -4.999 -16.893 1.00 78.88 88 ASP A C 1
ATOM 695 O O . ASP A 1 88 ? 18.042 -5.109 -17.981 1.00 78.88 88 ASP A O 1
ATOM 699 N N . SER A 1 89 ? 19.059 -6.065 -16.234 1.00 83.12 89 SER A N 1
ATOM 700 C CA . SER A 1 89 ? 18.882 -7.454 -16.691 1.00 83.12 89 SER A CA 1
ATOM 701 C C . SER A 1 89 ? 17.428 -7.827 -17.031 1.00 83.12 89 SER A C 1
ATOM 703 O O . SER A 1 89 ? 17.187 -8.751 -17.805 1.00 83.12 89 SER A O 1
ATOM 705 N N . ARG A 1 90 ? 16.454 -7.110 -16.460 1.00 85.31 90 ARG A N 1
ATOM 706 C CA . ARG A 1 90 ? 15.012 -7.312 -16.655 1.00 85.31 90 ARG A CA 1
ATOM 707 C C . ARG A 1 90 ? 14.450 -6.506 -17.828 1.00 85.31 90 ARG A C 1
ATOM 709 O O . ARG A 1 90 ? 13.297 -6.718 -18.203 1.00 85.31 90 ARG A O 1
ATOM 716 N N . CYS A 1 91 ? 15.247 -5.610 -18.412 1.00 84.38 91 CYS A N 1
ATOM 717 C CA . CYS A 1 91 ? 14.819 -4.674 -19.447 1.00 84.38 91 CYS A CA 1
ATOM 718 C C . CYS A 1 91 ? 14.268 -5.391 -20.684 1.00 84.38 91 CYS A C 1
ATOM 720 O O . CYS A 1 91 ? 13.223 -5.006 -21.190 1.00 84.38 91 CYS A O 1
ATOM 722 N N . ALA A 1 92 ? 14.868 -6.512 -21.100 1.00 88.12 92 ALA A N 1
ATOM 723 C CA . ALA A 1 92 ? 14.391 -7.275 -22.257 1.00 88.12 92 ALA A CA 1
ATOM 724 C C . ALA A 1 92 ? 12.932 -7.750 -22.114 1.00 88.12 92 ALA A C 1
ATOM 726 O O . ALA A 1 92 ? 12.148 -7.636 -23.054 1.00 88.12 92 ALA A O 1
ATOM 727 N N . LYS A 1 93 ? 12.552 -8.262 -20.933 1.00 89.25 93 LYS A N 1
ATOM 728 C CA . LYS A 1 93 ? 11.172 -8.699 -20.670 1.00 89.25 93 LYS A CA 1
ATOM 729 C C . LYS A 1 93 ? 10.224 -7.505 -20.615 1.00 89.25 93 LYS A C 1
ATOM 731 O O . LYS A 1 93 ? 9.146 -7.566 -21.189 1.00 89.25 93 LYS A O 1
ATOM 736 N N . TYR A 1 94 ? 10.643 -6.441 -19.935 1.00 91.88 94 TYR A N 1
ATOM 737 C CA . TYR A 1 94 ? 9.870 -5.209 -19.835 1.00 91.88 94 TYR A CA 1
ATOM 738 C C . TYR A 1 94 ? 9.594 -4.613 -21.221 1.00 91.88 94 TYR A C 1
ATOM 740 O O . TYR A 1 94 ? 8.446 -4.348 -21.548 1.00 91.88 94 TYR A O 1
ATOM 748 N N . MET A 1 95 ? 10.615 -4.505 -22.073 1.00 90.25 95 MET A N 1
ATOM 749 C CA . MET A 1 95 ? 10.486 -3.969 -23.428 1.00 90.25 95 MET A CA 1
ATOM 750 C C . MET A 1 95 ? 9.554 -4.781 -24.317 1.00 90.25 95 MET A C 1
ATOM 752 O O . MET A 1 95 ? 8.835 -4.213 -25.133 1.00 90.25 95 MET A O 1
ATOM 756 N N . ALA A 1 96 ? 9.546 -6.105 -24.157 1.00 91.31 96 ALA A N 1
ATOM 757 C CA . ALA A 1 96 ? 8.629 -6.963 -24.893 1.00 91.31 96 ALA A CA 1
ATOM 758 C C . ALA A 1 96 ? 7.157 -6.719 -24.512 1.00 91.31 96 ALA A C 1
ATOM 760 O O . ALA A 1 96 ? 6.270 -6.999 -25.314 1.00 91.31 96 ALA A O 1
ATOM 761 N N . GLU A 1 97 ? 6.900 -6.230 -23.296 1.00 92.81 97 GLU A N 1
ATOM 762 C CA . GLU A 1 97 ? 5.556 -6.026 -22.752 1.00 92.81 97 GLU A CA 1
ATOM 763 C C . GLU A 1 97 ? 5.083 -4.566 -22.869 1.00 92.81 97 GLU A C 1
ATOM 765 O O . GLU A 1 97 ? 3.920 -4.332 -23.188 1.00 92.81 97 GLU A O 1
ATOM 770 N N . TYR A 1 98 ? 5.981 -3.599 -22.653 1.00 92.69 98 TYR A N 1
ATOM 771 C CA . TYR A 1 98 ? 5.660 -2.173 -22.491 1.00 92.69 98 TYR A CA 1
ATOM 772 C C . TYR A 1 98 ? 6.417 -1.232 -23.441 1.00 92.69 98 TYR A C 1
ATOM 774 O O . TYR A 1 98 ? 6.090 -0.051 -23.506 1.00 92.69 98 TYR A O 1
ATOM 782 N N . GLY A 1 99 ? 7.400 -1.730 -24.197 1.00 90.94 99 GLY A N 1
ATOM 783 C CA . GLY A 1 99 ? 8.245 -0.911 -25.071 1.00 90.94 99 GLY A CA 1
ATOM 784 C C . GLY A 1 99 ? 9.503 -0.357 -24.392 1.00 90.94 99 GLY A C 1
ATOM 785 O O . GLY A 1 99 ? 9.884 -0.749 -23.290 1.00 90.94 99 GLY A O 1
ATOM 786 N N . ASP A 1 100 ? 10.205 0.531 -25.087 1.00 91.56 100 ASP A N 1
ATOM 787 C CA . ASP A 1 100 ? 11.491 1.102 -24.672 1.00 91.56 100 ASP A CA 1
ATOM 788 C C . ASP A 1 100 ? 11.363 2.386 -23.840 1.00 91.56 100 ASP A C 1
ATOM 790 O O . ASP A 1 100 ? 12.368 3.039 -23.555 1.00 91.56 100 ASP A O 1
ATOM 794 N N . GLU A 1 101 ? 10.152 2.712 -23.393 1.00 94.44 101 GLU A N 1
ATOM 795 C CA . GLU A 1 101 ? 9.845 3.857 -22.539 1.00 94.44 101 GLU A CA 1
ATOM 796 C C . GLU A 1 101 ? 9.526 3.433 -21.096 1.00 94.44 101 GLU A C 1
ATOM 798 O O . GLU A 1 101 ? 9.087 2.320 -20.804 1.00 94.44 101 GLU A O 1
ATOM 803 N N . SER A 1 102 ? 9.784 4.339 -20.162 1.00 95.06 102 SER A N 1
ATOM 804 C CA . SER A 1 102 ? 9.590 4.175 -18.724 1.00 95.06 102 SER A CA 1
ATOM 805 C C . SER A 1 102 ? 9.124 5.482 -18.094 1.00 95.06 102 SER A C 1
ATOM 807 O O . SER A 1 102 ? 9.353 6.560 -18.643 1.00 95.06 102 SER A O 1
ATOM 809 N N . TRP A 1 103 ? 8.480 5.394 -16.932 1.00 95.62 103 TRP A N 1
ATOM 810 C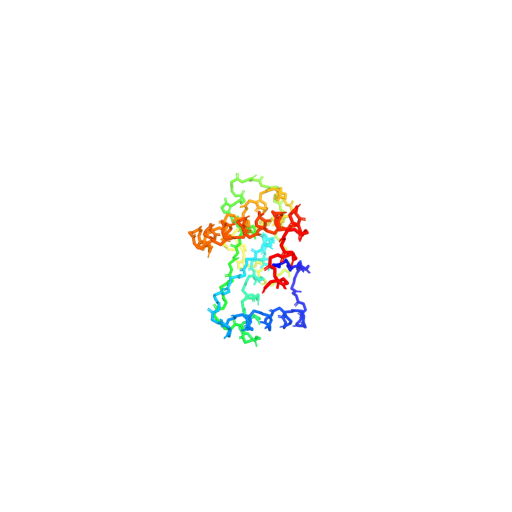 CA . TRP A 1 103 ? 7.889 6.553 -16.266 1.00 95.62 103 TRP A CA 1
ATOM 811 C C . TRP A 1 103 ? 8.151 6.535 -14.768 1.00 95.62 103 TRP A C 1
ATOM 813 O O . TRP A 1 103 ? 7.975 5.516 -14.103 1.00 95.62 103 TRP A O 1
ATOM 823 N N . GLU A 1 104 ? 8.523 7.690 -14.234 1.00 93.81 104 GLU A N 1
ATOM 824 C CA . GLU A 1 104 ? 8.779 7.881 -12.810 1.00 93.81 104 GLU A CA 1
ATOM 825 C C . GLU A 1 104 ? 7.462 8.151 -12.066 1.00 93.81 104 GLU A C 1
ATOM 827 O O . GLU A 1 104 ? 6.544 8.796 -12.584 1.00 93.81 104 GLU A O 1
ATOM 832 N N . LEU A 1 105 ? 7.341 7.651 -10.835 1.00 92.81 105 LEU A N 1
ATOM 833 C CA . LEU A 1 105 ? 6.141 7.852 -10.020 1.00 92.81 105 LEU A CA 1
ATOM 834 C C . LEU A 1 105 ? 5.916 9.331 -9.670 1.00 92.81 105 LEU A C 1
ATOM 836 O O . LEU A 1 105 ? 4.773 9.750 -9.479 1.00 92.81 105 LEU A O 1
ATOM 840 N N . ASP A 1 106 ? 6.991 10.114 -9.571 1.00 90.62 106 ASP A N 1
ATOM 841 C CA . ASP A 1 106 ? 6.946 11.545 -9.251 1.00 90.62 106 ASP A CA 1
ATOM 842 C C . ASP A 1 106 ? 6.312 12.404 -10.359 1.00 90.62 106 ASP A C 1
ATOM 844 O O . ASP A 1 106 ? 5.941 13.551 -10.104 1.00 90.62 106 ASP A O 1
ATOM 848 N N . ALA A 1 107 ? 6.081 11.828 -11.544 1.00 87.88 107 ALA A N 1
ATOM 849 C CA . ALA A 1 107 ? 5.254 12.426 -12.583 1.00 87.88 107 ALA A CA 1
ATOM 850 C C . ALA A 1 107 ? 3.773 12.538 -12.168 1.00 87.88 107 ALA A C 1
ATOM 852 O O . ALA A 1 107 ? 3.018 13.304 -12.770 1.00 87.88 107 ALA A O 1
ATOM 853 N N . LEU A 1 108 ? 3.338 11.794 -11.143 1.00 88.62 108 LEU A N 1
ATOM 854 C CA . LEU A 1 108 ? 2.003 11.932 -10.568 1.00 88.62 108 LEU A CA 1
ATOM 855 C C . LEU A 1 108 ? 1.947 13.060 -9.545 1.00 88.62 108 LEU A C 1
ATOM 857 O O . LEU A 1 108 ? 2.735 13.117 -8.602 1.00 88.62 108 LEU A O 1
ATOM 861 N N . GLU A 1 109 ? 0.916 13.901 -9.653 1.00 90.31 109 GLU A N 1
ATOM 862 C CA . GLU A 1 109 ? 0.653 14.899 -8.623 1.00 90.31 109 GLU A CA 1
ATOM 863 C C . GLU A 1 109 ? 0.424 14.228 -7.253 1.00 90.31 109 GLU A C 1
ATOM 865 O O . GLU A 1 109 ? -0.339 13.258 -7.155 1.00 90.31 109 GLU A O 1
ATOM 870 N N . PRO A 1 110 ? 0.971 14.781 -6.152 1.00 90.62 110 PRO A N 1
ATOM 871 C CA . PRO A 1 110 ? 0.785 14.223 -4.810 1.00 90.62 110 PRO A CA 1
ATOM 872 C C . PRO A 1 110 ? -0.685 14.004 -4.419 1.00 90.62 110 PRO A C 1
ATOM 874 O O . PRO A 1 110 ? -1.016 13.035 -3.734 1.00 90.62 110 PRO A O 1
ATOM 877 N N . ARG A 1 111 ? -1.587 14.870 -4.900 1.00 92.44 111 ARG A N 1
ATOM 878 C CA . ARG A 1 111 ? -3.037 14.747 -4.678 1.00 92.44 111 ARG A CA 1
ATOM 879 C C . ARG A 1 111 ? -3.627 13.501 -5.338 1.00 92.44 111 ARG A C 1
ATOM 881 O O . ARG A 1 111 ? -4.545 12.900 -4.783 1.00 92.44 111 ARG A O 1
ATOM 888 N N . GLU A 1 112 ? -3.115 13.089 -6.495 1.00 91.00 112 GLU A N 1
ATOM 889 C CA . GLU A 1 112 ? -3.563 11.862 -7.160 1.00 91.00 112 GLU A CA 1
ATOM 890 C C . GLU A 1 112 ? -3.076 10.618 -6.416 1.00 91.00 112 GLU A C 1
ATOM 892 O O . GLU A 1 112 ? -3.846 9.672 -6.239 1.00 91.00 112 GLU A O 1
ATOM 897 N N . ILE A 1 113 ? -1.846 10.646 -5.893 1.00 91.94 113 ILE A N 1
ATOM 898 C CA . ILE A 1 113 ? -1.309 9.582 -5.035 1.00 91.94 113 ILE A CA 1
ATOM 899 C C . ILE A 1 113 ? -2.1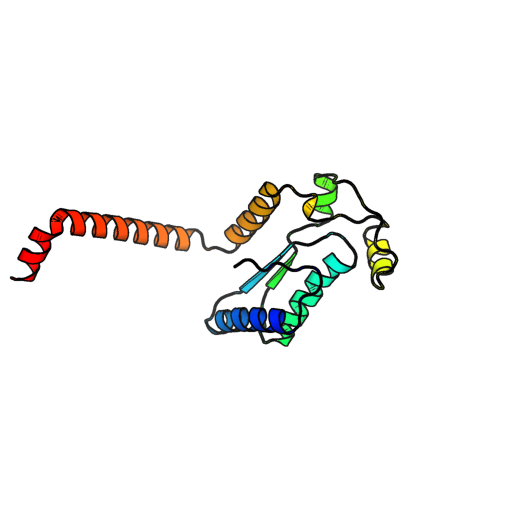81 9.406 -3.784 1.00 91.94 113 ILE A C 1
ATOM 901 O O . ILE A 1 113 ? -2.605 8.290 -3.473 1.00 91.94 113 ILE A O 1
ATOM 905 N N . GLU A 1 114 ? -2.510 10.502 -3.097 1.00 93.19 114 GLU A N 1
ATOM 906 C CA . GLU A 1 114 ? -3.383 10.479 -1.920 1.00 93.19 114 GLU A CA 1
ATOM 907 C C . GLU A 1 114 ? -4.766 9.907 -2.261 1.00 93.19 114 GLU A C 1
ATOM 909 O O . GLU A 1 114 ? -5.236 8.967 -1.613 1.00 93.19 114 GLU A O 1
ATOM 914 N N . ARG A 1 115 ? -5.383 10.380 -3.352 1.00 94.12 115 ARG A N 1
ATOM 915 C CA . ARG A 1 115 ? -6.676 9.869 -3.839 1.00 94.12 115 ARG A CA 1
ATOM 916 C C . ARG A 1 115 ? -6.633 8.374 -4.154 1.00 94.12 115 ARG A C 1
ATOM 918 O O . ARG A 1 115 ? -7.602 7.666 -3.857 1.00 94.12 115 ARG A O 1
ATOM 925 N N . LEU A 1 116 ? -5.554 7.881 -4.764 1.00 94.19 116 LEU A N 1
ATOM 926 C CA . LEU A 1 116 ? -5.369 6.459 -5.067 1.00 94.19 116 LEU A CA 1
ATOM 927 C C . LEU A 1 116 ? -5.286 5.623 -3.789 1.00 94.19 116 LEU A C 1
ATOM 929 O O . LEU A 1 116 ? -5.966 4.596 -3.685 1.00 94.19 116 LEU A O 1
ATOM 933 N N . ILE A 1 117 ? -4.487 6.067 -2.818 1.00 93.75 117 ILE A N 1
ATOM 934 C CA . ILE A 1 117 ? -4.315 5.382 -1.535 1.00 93.75 117 ILE A CA 1
ATOM 935 C C . ILE A 1 117 ? -5.644 5.354 -0.781 1.00 93.75 117 ILE A C 1
ATOM 937 O O . ILE A 1 117 ? -6.134 4.274 -0.443 1.00 93.75 117 ILE A O 1
ATOM 941 N N . GLU A 1 118 ? -6.280 6.509 -0.584 1.00 94.75 118 GLU A N 1
ATOM 942 C CA . GLU A 1 118 ? -7.543 6.604 0.146 1.00 94.75 118 GLU A CA 1
ATOM 943 C C . GLU A 1 118 ? -8.633 5.727 -0.459 1.00 94.75 118 GLU A C 1
ATOM 945 O O . GLU A 1 118 ? -9.327 5.002 0.255 1.00 94.75 118 GLU A O 1
ATOM 950 N N . ARG A 1 119 ? -8.798 5.781 -1.785 1.00 95.44 119 ARG A N 1
ATOM 951 C CA . ARG A 1 119 ? -9.831 5.012 -2.479 1.00 95.44 119 ARG A CA 1
ATOM 952 C C . ARG A 1 119 ? -9.632 3.516 -2.276 1.00 95.44 119 ARG A C 1
ATOM 954 O O . ARG A 1 119 ? -10.612 2.796 -2.109 1.00 95.44 119 ARG A O 1
ATOM 961 N N . ASN A 1 120 ? -8.391 3.036 -2.303 1.00 95.56 120 ASN A N 1
ATOM 962 C CA . ASN A 1 120 ? -8.105 1.616 -2.123 1.00 95.56 120 ASN A CA 1
ATOM 963 C C . ASN A 1 120 ? -8.171 1.178 -0.657 1.00 95.56 120 ASN A C 1
ATOM 965 O O . ASN A 1 120 ? -8.623 0.066 -0.402 1.00 95.56 120 ASN A O 1
ATOM 969 N N . ILE A 1 121 ? -7.832 2.049 0.298 1.00 94.12 121 ILE A N 1
ATOM 970 C CA . ILE A 1 121 ? -8.082 1.800 1.726 1.00 94.12 121 ILE A CA 1
ATOM 971 C C . ILE A 1 121 ? -9.587 1.693 1.988 1.00 94.12 121 ILE A C 1
ATOM 973 O O . ILE A 1 121 ? -10.030 0.709 2.571 1.00 94.12 121 ILE A O 1
ATOM 977 N N . LYS A 1 122 ? -10.392 2.646 1.499 1.00 93.94 122 LYS A N 1
ATOM 978 C CA . LYS A 1 122 ? -11.854 2.676 1.698 1.00 93.94 122 LYS A CA 1
ATOM 979 C C . LYS A 1 122 ? -12.554 1.406 1.194 1.00 93.94 122 LYS A C 1
ATOM 981 O O . LYS A 1 122 ? -13.556 1.007 1.770 1.00 93.94 122 LYS A O 1
ATOM 986 N N . LYS A 1 123 ? -12.013 0.734 0.170 1.00 94.38 123 LYS A N 1
ATOM 987 C CA . LYS A 1 123 ? -12.526 -0.560 -0.328 1.00 94.38 123 LYS A CA 1
ATOM 988 C C . LYS A 1 123 ? -12.304 -1.734 0.632 1.00 94.38 123 LYS A C 1
ATOM 990 O O . LYS A 1 123 ? -12.966 -2.753 0.483 1.00 94.38 123 LYS A O 1
ATOM 995 N N . LEU A 1 124 ? -11.341 -1.629 1.547 1.00 93.50 124 LEU A N 1
ATOM 996 C CA . LEU A 1 124 ? -10.999 -2.682 2.510 1.00 93.50 124 LEU A CA 1
ATOM 997 C C . LEU A 1 124 ? -11.639 -2.459 3.883 1.00 93.50 124 LEU A C 1
ATOM 999 O O . LEU A 1 124 ? -11.623 -3.358 4.718 1.00 93.50 124 LEU A O 1
ATOM 1003 N N . VAL A 1 125 ? -12.165 -1.262 4.135 1.00 91.88 125 VAL A N 1
ATOM 1004 C CA . VAL A 1 125 ? -12.775 -0.906 5.413 1.00 91.88 125 VAL A CA 1
ATOM 1005 C C . VAL A 1 125 ? -14.256 -1.263 5.379 1.00 91.88 125 VAL A C 1
ATOM 1007 O O . VAL A 1 125 ? -14.986 -0.829 4.489 1.00 91.88 125 VAL A O 1
ATOM 1010 N N . ASP A 1 126 ? -14.724 -2.003 6.387 1.00 93.25 126 ASP A N 1
ATOM 1011 C CA . ASP A 1 126 ? -16.157 -2.115 6.658 1.00 93.25 126 ASP A CA 1
ATOM 1012 C C . ASP A 1 126 ? -16.673 -0.744 7.111 1.00 93.25 126 ASP A C 1
ATOM 1014 O O . ASP A 1 126 ? -16.564 -0.355 8.275 1.00 93.25 126 ASP A O 1
ATOM 1018 N N . MET A 1 127 ? -17.224 0.008 6.160 1.00 91.62 127 MET A N 1
ATOM 1019 C CA . MET A 1 127 ? -17.706 1.364 6.398 1.00 91.62 127 MET A CA 1
ATOM 1020 C C . MET A 1 127 ? -18.886 1.413 7.372 1.00 91.62 127 MET A C 1
ATOM 1022 O O . MET A 1 127 ? -19.103 2.456 7.989 1.00 91.62 127 MET A O 1
ATOM 1026 N N . LYS A 1 128 ? -19.646 0.322 7.532 1.00 94.19 128 LYS A N 1
ATOM 1027 C CA . LYS A 1 128 ? -20.741 0.259 8.505 1.00 94.19 128 LYS A CA 1
ATOM 1028 C C . LYS A 1 128 ? -20.171 0.135 9.913 1.00 94.19 128 LYS A C 1
ATOM 1030 O O . LYS A 1 128 ? -20.513 0.946 10.771 1.00 94.19 128 LYS A O 1
ATOM 1035 N N . ALA A 1 129 ? -19.271 -0.824 10.129 1.00 93.81 129 ALA A N 1
ATOM 1036 C CA . ALA A 1 129 ? -18.581 -0.981 11.408 1.00 93.81 129 ALA A CA 1
ATOM 1037 C C . ALA A 1 129 ? -17.769 0.275 11.766 1.00 93.81 129 ALA A C 1
ATOM 1039 O O . ALA A 1 129 ? -17.796 0.725 12.909 1.00 93.81 129 ALA A O 1
ATOM 1040 N N . TRP A 1 130 ? -17.106 0.885 10.779 1.00 92.56 130 TRP A N 1
ATOM 1041 C CA . TRP A 1 130 ? -16.353 2.127 10.950 1.00 92.56 130 TRP A CA 1
ATOM 1042 C C . TRP A 1 130 ? -17.232 3.280 11.441 1.00 92.56 130 TRP A C 1
ATOM 1044 O O . TRP A 1 130 ? -16.899 3.930 12.428 1.00 92.56 130 TRP A O 1
ATOM 1054 N N . LYS A 1 131 ? -18.373 3.520 10.778 1.00 94.44 131 LYS A N 1
ATOM 1055 C CA . LYS A 1 131 ? -19.310 4.583 11.170 1.00 94.44 131 LYS A CA 1
ATOM 1056 C C . LYS A 1 131 ? -19.882 4.355 12.566 1.00 94.44 131 LYS A C 1
ATOM 1058 O O . LYS A 1 131 ? -19.866 5.282 13.364 1.00 94.44 131 LYS A O 1
ATOM 1063 N N . ALA A 1 132 ? -20.286 3.125 12.885 1.00 95.75 132 ALA A N 1
ATOM 1064 C CA . ALA A 1 132 ? -20.806 2.792 14.211 1.00 95.75 132 ALA A CA 1
ATOM 1065 C C . ALA A 1 132 ? -19.787 3.094 15.327 1.00 95.75 132 ALA A C 1
ATOM 1067 O O . ALA A 1 132 ? -20.139 3.672 16.352 1.00 95.75 132 ALA A O 1
ATOM 1068 N N . ARG A 1 133 ? -18.504 2.767 15.111 1.00 94.81 133 ARG A N 1
ATOM 1069 C CA . ARG A 1 133 ? -17.429 3.099 16.062 1.00 94.81 133 ARG A CA 1
ATOM 1070 C C . ARG A 1 133 ? -17.157 4.599 16.156 1.00 94.81 133 ARG A C 1
ATOM 1072 O O . ARG A 1 133 ? -16.885 5.091 17.245 1.00 94.81 133 ARG A O 1
ATOM 1079 N N . ALA A 1 134 ? -17.245 5.327 15.045 1.00 94.62 134 ALA A N 1
ATOM 1080 C CA . ALA A 1 134 ? -17.083 6.779 15.046 1.00 94.62 134 ALA A CA 1
ATOM 1081 C C . ALA A 1 134 ? -18.203 7.483 15.834 1.00 94.62 134 ALA A C 1
ATOM 1083 O O . ALA A 1 134 ? -17.925 8.408 16.592 1.00 94.62 134 ALA A O 1
ATOM 1084 N N . GLU A 1 135 ? -19.449 7.022 15.701 1.00 95.81 135 GLU A N 1
ATOM 1085 C CA . GLU A 1 135 ? -20.597 7.526 16.468 1.00 95.81 135 GLU A CA 1
ATOM 1086 C C . GLU A 1 135 ? -20.453 7.234 17.969 1.00 95.81 135 GLU A C 1
ATOM 1088 O O . GLU A 1 135 ? -20.663 8.122 18.796 1.00 95.81 135 GLU A O 1
ATOM 1093 N N . GLU A 1 136 ? -20.028 6.017 18.328 1.00 95.50 136 GLU A N 1
ATOM 1094 C CA . GLU A 1 136 ? -19.721 5.634 19.713 1.00 95.50 136 GLU A CA 1
ATOM 1095 C C . GLU A 1 136 ? -18.633 6.537 20.318 1.00 95.50 136 GLU A C 1
ATOM 1097 O O . GLU A 1 136 ? -18.802 7.071 21.416 1.00 95.50 136 GLU A O 1
ATOM 1102 N N . GLN A 1 137 ? -17.545 6.773 19.579 1.00 94.62 137 GLN A N 1
ATOM 1103 C CA . GLN A 1 137 ? -16.459 7.650 20.010 1.00 94.62 137 GLN A CA 1
ATOM 1104 C C . GLN A 1 137 ? -16.923 9.105 20.173 1.00 94.62 137 GLN A C 1
ATOM 1106 O O . GLN A 1 137 ? -16.582 9.737 21.172 1.00 94.62 137 GLN A O 1
ATOM 1111 N N . ALA A 1 138 ? -17.703 9.636 19.225 1.00 95.75 138 ALA A N 1
ATOM 1112 C CA . ALA A 1 138 ? -18.237 10.996 19.301 1.00 95.75 138 ALA A CA 1
ATOM 1113 C C . ALA A 1 138 ? -19.146 11.172 20.526 1.00 95.75 138 ALA A C 1
ATOM 1115 O O . ALA A 1 138 ? -19.044 12.169 21.242 1.00 95.75 138 ALA A O 1
ATOM 1116 N N . ARG A 1 139 ? -19.979 10.166 20.826 1.00 95.56 139 ARG A N 1
ATOM 1117 C CA . ARG A 1 139 ? -20.797 10.149 22.042 1.00 95.56 139 ARG A CA 1
ATOM 1118 C C . ARG A 1 139 ? -19.938 10.125 23.305 1.00 95.56 139 ARG A C 1
ATOM 1120 O O . ARG A 1 139 ? -20.224 10.871 24.233 1.00 95.56 139 ARG A O 1
ATOM 1127 N N . GLY A 1 140 ? -18.889 9.304 23.338 1.00 95.31 140 GLY A N 1
ATOM 1128 C CA . GLY A 1 140 ? -17.953 9.257 24.463 1.00 95.31 140 GLY A CA 1
ATOM 1129 C C . GLY A 1 140 ? -17.249 10.595 24.702 1.00 95.31 140 GLY A C 1
ATOM 1130 O O . GLY A 1 140 ? -17.171 11.049 25.837 1.00 95.31 140 GLY A O 1
ATOM 1131 N N . GLN A 1 141 ? -16.794 11.262 23.638 1.00 95.38 141 GLN A N 1
ATOM 1132 C CA . GLN A 1 141 ? -16.177 12.591 23.729 1.00 95.38 141 GLN A CA 1
ATOM 1133 C C . GLN A 1 141 ? -17.148 13.645 24.265 1.00 95.38 141 GLN A C 1
ATOM 1135 O O . GLN A 1 141 ? -16.770 14.435 25.124 1.00 95.38 141 GLN A O 1
ATOM 1140 N N . MET A 1 142 ? -18.398 13.629 23.800 1.00 96.44 142 MET A N 1
ATOM 1141 C CA . MET A 1 142 ? -19.443 14.520 24.301 1.00 96.44 142 MET A CA 1
ATOM 1142 C C . MET A 1 142 ? -19.725 14.281 25.790 1.00 96.44 142 MET A C 1
ATOM 1144 O O . MET A 1 142 ? -19.737 15.236 26.556 1.00 96.44 142 MET A O 1
ATOM 1148 N N . LEU A 1 143 ? -19.876 13.021 26.216 1.00 95.00 143 LEU A N 1
ATOM 1149 C CA . LEU A 1 143 ? -20.093 12.680 27.628 1.00 95.00 143 LEU A CA 1
ATOM 1150 C C . LEU A 1 143 ? -18.921 13.111 28.515 1.00 95.00 143 LEU A C 1
ATOM 1152 O O . LEU A 1 143 ? -19.143 13.628 29.603 1.00 95.00 143 LEU A O 1
ATOM 1156 N N . LEU A 1 144 ? -17.678 12.927 28.059 1.00 95.56 144 LEU A N 1
ATOM 1157 C CA . LEU A 1 144 ? -16.501 13.412 28.786 1.00 95.56 144 LEU A CA 1
ATOM 1158 C C . LEU A 1 144 ? -16.506 14.938 28.925 1.00 95.56 144 LEU A C 1
ATOM 1160 O O . LEU A 1 144 ? -16.134 15.439 29.982 1.00 95.56 144 LEU A O 1
ATOM 1164 N N . GLY A 1 145 ? -16.955 15.657 27.892 1.00 95.38 145 GLY A N 1
ATOM 1165 C CA . GLY A 1 145 ? -17.171 17.102 27.960 1.00 95.38 145 GLY A CA 1
ATOM 1166 C C . GLY A 1 145 ? -18.217 17.479 29.010 1.00 95.38 145 GLY A C 1
ATOM 1167 O O . GLY A 1 145 ? -17.939 18.300 29.874 1.00 95.38 145 GLY A O 1
ATOM 1168 N N . GLU A 1 146 ? -19.377 16.817 29.017 1.00 94.81 146 GLU A N 1
ATOM 1169 C CA . GLU A 1 146 ? -20.421 17.086 30.018 1.00 94.81 146 GLU A CA 1
ATOM 1170 C C . GLU A 1 146 ? -19.966 16.777 31.453 1.00 94.81 146 GLU A C 1
ATOM 1172 O O . GLU A 1 146 ? -20.270 17.533 32.375 1.00 94.81 146 GLU A O 1
ATOM 1177 N N . VAL A 1 147 ? -19.215 15.688 31.651 1.00 95.56 147 VAL A N 1
ATOM 1178 C CA . VAL A 1 147 ? -18.623 15.344 32.955 1.00 95.56 147 VAL A CA 1
ATOM 1179 C C . VAL A 1 147 ? -17.617 16.403 33.394 1.00 95.56 147 VAL A C 1
ATOM 1181 O O . VAL A 1 147 ? -17.606 16.780 34.563 1.00 95.56 147 VAL A O 1
ATOM 1184 N N . GLN A 1 148 ? -16.781 16.890 32.475 1.00 95.12 148 GLN A N 1
ATOM 1185 C CA . GLN A 1 148 ? -15.837 17.966 32.758 1.00 95.12 148 GLN A CA 1
ATOM 1186 C C . GLN A 1 148 ? -16.572 19.247 33.181 1.00 95.12 148 GL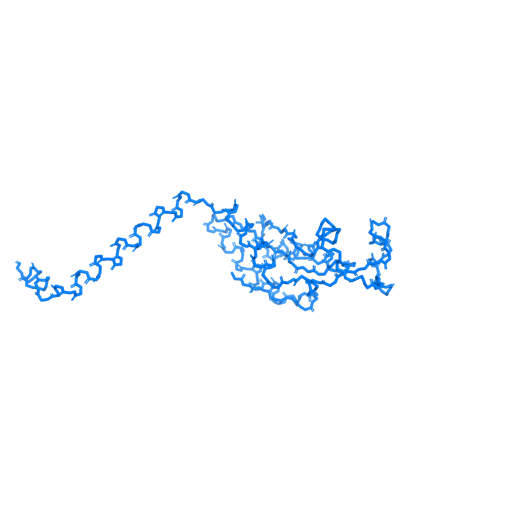N A C 1
ATOM 1188 O O . GLN A 1 148 ? -16.184 19.872 34.167 1.00 95.12 148 GLN A O 1
ATOM 1193 N N . ASP A 1 149 ? -17.634 19.617 32.467 1.00 95.56 149 ASP A N 1
ATOM 1194 C CA . ASP A 1 149 ? -18.401 20.836 32.733 1.00 95.56 149 ASP A CA 1
ATOM 1195 C C . ASP A 1 149 ? -19.167 20.769 34.065 1.00 95.56 149 ASP A C 1
ATOM 1197 O O . ASP A 1 149 ? -19.351 21.791 34.727 1.00 95.56 149 ASP A O 1
ATOM 1201 N N . ARG A 1 150 ? -19.580 19.567 34.486 1.00 94.88 150 ARG A N 1
ATOM 1202 C CA . ARG A 1 150 ? -20.359 19.322 35.715 1.00 94.88 150 ARG A CA 1
ATOM 1203 C C . ARG A 1 150 ? -19.567 18.593 36.799 1.00 94.88 150 ARG A C 1
ATOM 1205 O O . ARG A 1 150 ? -20.146 17.897 37.630 1.00 94.88 150 ARG A O 1
ATOM 1212 N N . TRP A 1 151 ? -18.244 18.750 36.809 1.00 94.50 151 TRP A N 1
ATOM 1213 C CA . TRP A 1 151 ? -17.354 17.941 37.646 1.00 94.50 151 TRP A CA 1
ATOM 1214 C C . TRP A 1 151 ? -17.720 17.952 39.138 1.00 94.50 151 TRP A C 1
ATOM 1216 O O . TRP A 1 151 ? -17.758 16.893 39.758 1.00 94.50 151 TRP A O 1
ATOM 1226 N N . SER A 1 152 ? -18.045 19.117 39.708 1.00 93.56 152 SER A N 1
ATOM 1227 C CA . SER A 1 152 ? -18.420 19.222 41.126 1.00 93.56 152 SER A CA 1
ATOM 1228 C C . SER A 1 152 ? -19.671 18.410 41.470 1.00 93.56 152 SER A C 1
ATOM 1230 O O . SER A 1 152 ? -19.675 17.705 42.471 1.00 93.56 152 SER A O 1
ATOM 1232 N N . GLU A 1 153 ? -20.700 18.451 40.618 1.00 94.25 153 GLU A N 1
ATOM 1233 C CA . GLU A 1 153 ? -21.940 17.685 40.817 1.00 94.25 153 GLU A CA 1
ATOM 1234 C C . GLU A 1 153 ? -21.695 16.175 40.691 1.00 94.25 153 GLU A C 1
ATOM 1236 O O . GLU A 1 153 ? -22.308 15.375 41.393 1.00 94.25 153 GLU A O 1
ATOM 1241 N N . VAL A 1 154 ? -20.786 15.772 39.796 1.00 92.19 154 VAL A N 1
ATOM 1242 C CA . VAL A 1 154 ? -20.396 14.365 39.630 1.00 92.19 154 VAL A CA 1
ATOM 1243 C C . VAL A 1 154 ? -19.654 13.849 40.863 1.00 92.19 154 VAL A C 1
ATOM 1245 O O . VAL A 1 154 ? -19.901 12.719 41.273 1.00 92.19 154 VAL A O 1
ATOM 1248 N N . VAL A 1 155 ? -18.764 14.652 41.458 1.00 93.94 155 VAL A N 1
ATOM 1249 C CA . VAL A 1 155 ? -18.067 14.288 42.704 1.00 93.94 155 VAL A CA 1
ATOM 1250 C C . VAL A 1 155 ? -19.062 14.142 43.854 1.00 93.94 155 VAL A C 1
ATOM 1252 O O . VAL A 1 155 ? -19.047 13.112 44.518 1.00 93.94 155 VAL A O 1
ATOM 1255 N N . GLU A 1 156 ? -19.969 15.107 44.036 1.00 94.56 156 GLU A N 1
ATOM 1256 C CA . GLU A 1 156 ? -20.997 15.034 45.086 1.00 94.56 156 GLU A CA 1
ATOM 1257 C C . GLU A 1 156 ? -21.874 13.782 44.953 1.00 94.56 156 GLU A C 1
ATOM 1259 O O . GLU A 1 156 ? -22.108 13.098 45.941 1.00 94.56 156 GLU A O 1
ATOM 1264 N N . PHE A 1 157 ? -22.299 13.430 43.735 1.00 92.94 157 PHE A N 1
ATOM 1265 C CA . PHE A 1 157 ? -23.087 12.217 43.492 1.00 92.94 157 PHE A CA 1
ATOM 1266 C C . PHE A 1 157 ? -22.336 10.910 43.810 1.00 92.94 157 PHE A C 1
ATOM 1268 O O . PHE A 1 157 ? -22.969 9.909 44.128 1.00 92.94 157 PHE A O 1
ATOM 1275 N N . LEU A 1 158 ? -21.009 10.880 43.659 1.00 90.88 158 LEU A N 1
ATOM 1276 C CA . LEU A 1 158 ? -20.196 9.679 43.898 1.00 90.88 158 LEU A CA 1
ATOM 1277 C C . LEU A 1 158 ? -19.764 9.515 45.361 1.00 90.88 158 LEU A C 1
ATOM 1279 O O . LEU A 1 158 ? -19.386 8.407 45.745 1.00 90.88 158 LEU A O 1
ATOM 1283 N N . ASP A 1 159 ? -19.780 10.599 46.137 1.00 88.62 159 ASP A N 1
ATOM 1284 C CA . ASP A 1 159 ? -19.448 10.603 47.564 1.00 88.62 159 ASP A CA 1
ATOM 1285 C C . ASP A 1 159 ? -20.658 10.239 48.466 1.00 88.62 159 ASP A C 1
ATOM 1287 O O . ASP A 1 159 ? -20.473 10.042 49.672 1.00 88.62 159 ASP A O 1
ATOM 1291 N N . GLU A 1 160 ? -21.869 10.115 47.899 1.00 62.50 160 GLU A N 1
ATOM 1292 C CA . GLU A 1 160 ? -23.085 9.552 48.533 1.00 62.50 160 GLU A CA 1
ATOM 1293 C C . GLU A 1 160 ? -23.200 8.022 48.377 1.00 62.50 160 GLU A C 1
ATOM 1295 O O . GLU A 1 160 ? -23.588 7.363 49.375 1.00 62.50 160 GLU A O 1
#

Sequence (160 aa):
PYFACRGYVSQSESWRAGQRIARQIGNGKEATVFHLGDHDPSGIDMTRDNRDRCEMFDALGVKVKRLALNMDQVDKWNPPPNPAKLTDSRCAKYMAEYGDESWELDALEPREIERLIERNIKKLVDMKAWKARAEEQARGQMLLGEVQDRWSEVVEFLDE

Mean predicted aligned error: 5.91 Å

Organism: NCBI:txid412755

Nearest PDB structures (foldseek):
  5kvu-assembly2_B  TM=5.149E-01  e=1.867E+00  Mycobacterium tuberculosis H37Rv
  6g3u-assembly1_A  TM=4.579E-01  e=2.266E+00  Pseudomonas aeruginosa
  4q6b-assembly1_A  TM=3.621E-01  e=1.751E+00  Desulfitobacterium hafniense DCB-2
  2fqy-assembly1_A  TM=4.833E-01  e=5.236E+00  Treponema pallidum
  5f13-assembly3_C  TM=3.905E-01  e=4.047E+00  Saccharomyces cerevisiae S288C

pLDDT: mean 91.69, std 5.12, range [62.5, 96.44]

Radius of gyration: 23.11 Å; Cα contacts (8 Å, |Δi|>4): 158; chains: 1; bounding box: 45×36×74 Å

Foldseek 3Di:
DDDDDPFADDLVVLLVVLVVLLVVVVVVDAAEAEQEWKFAQRSVCSLVVSVVSSVVNNNPRYHRHYQDDDVVNCVVLVQDWDFHDPPDPRRVVSCVPPNRTIGGSVSDDPVVVVVSVVVVVVVVDPVVVVVVVVVVVVVVVVVVVVCVVCVVVVVVVVVD

Secondary structure (DSSP, 8-state):
-----SSSPPHHHHHHHHHHHHHHHHTT---EEEEE--BSHHHHHHHHHHHHHHHHTT-TT-EEEEEES-HHHHHHH-PPPEE--TTSTTHHHHHHHH-SEEB-GGGS-HHHHHHHHHHHHHTTS-HHHHHHHHHHHHHHHHHHHHHHHTHHHHHHHHH-

Solvent-accessible surface area (backbone atoms only — not comparable to full-atom values): 9243 Å² total; per-residue (Å²): 137,88,82,92,67,88,64,86,69,55,69,70,60,48,42,58,52,12,47,58,47,24,54,43,40,76,71,75,42,89,50,72,48,79,40,72,36,30,35,40,52,61,41,55,47,47,53,54,52,55,40,54,48,22,48,74,38,62,17,68,85,55,44,68,42,78,78,34,49,45,68,77,54,43,72,71,66,64,58,82,73,39,76,43,62,78,87,43,92,50,27,67,63,37,34,76,77,69,41,65,55,19,39,62,48,81,73,51,55,70,68,56,55,51,51,53,52,52,56,58,50,56,74,73,49,60,63,67,65,50,49,54,51,50,54,52,49,54,51,50,54,50,50,52,50,52,47,62,77,41,41,70,62,54,52,56,67,70,77,108